Protein AF-A0A2N6U5H8-F1 (afdb_monomer)

Foldseek 3Di:
DLVVLLVVLLPPPDPDDPVSVVVNVVVVVVVVVVLVVQLVVCVPDDDPVCSVVSVVVSVVVVVVLVVVLVVQLVVQLCVVCVVPPDDSNSNSVSSCVVVVSVVVVVVVVVVVVVVVQVVCVVVVRHDDPPVVCVVVVVVVVD

Nearest PDB structures (foldseek):
  2p7v-assembly1_A  TM=4.414E-01  e=4.540E+00  Escherichia coli

Mean predicted aligned error: 9.07 Å

Radius of gyration: 19.96 Å; Cα contacts (8 Å, |Δi|>4): 63; chains: 1; bounding box: 58×26×51 Å

Structure (mmCIF, N/CA/C/O backbone):
data_AF-A0A2N6U5H8-F1
#
_entry.id   AF-A0A2N6U5H8-F1
#
loop_
_atom_site.group_PDB
_atom_site.id
_atom_site.type_symbol
_atom_site.label_atom_id
_atom_site.label_alt_id
_atom_site.label_comp_id
_atom_site.label_asym_id
_atom_site.label_entity_id
_atom_site.label_seq_id
_atom_site.pdbx_PDB_ins_code
_atom_site.Cartn_x
_atom_site.Cartn_y
_atom_site.Cartn_z
_atom_site.occupancy
_atom_site.B_iso_or_equiv
_atom_site.auth_seq_id
_atom_site.auth_comp_id
_atom_site.auth_asym_id
_atom_site.auth_atom_id
_atom_site.pdbx_PDB_model_num
ATOM 1 N N . THR A 1 1 ? -9.389 -0.668 -7.689 1.00 65.50 1 THR A N 1
ATOM 2 C CA . THR A 1 1 ? -8.258 -0.999 -6.791 1.00 65.50 1 THR A CA 1
ATOM 3 C C . THR A 1 1 ? -6.976 -0.923 -7.584 1.00 65.50 1 THR A C 1
ATOM 5 O O . THR A 1 1 ? -6.944 -1.423 -8.699 1.00 65.50 1 THR A O 1
ATOM 8 N N . ILE A 1 2 ? -5.935 -0.307 -7.026 1.00 78.94 2 ILE A N 1
ATOM 9 C CA . ILE A 1 2 ? -4.634 -0.092 -7.683 1.00 78.94 2 ILE A CA 1
ATOM 10 C C . ILE A 1 2 ? -3.923 -1.383 -8.139 1.00 78.94 2 ILE A C 1
ATOM 12 O O . ILE A 1 2 ? -3.145 -1.368 -9.083 1.00 78.94 2 ILE A O 1
ATOM 16 N N . VAL A 1 3 ? -4.252 -2.519 -7.517 1.00 78.25 3 VAL A N 1
ATOM 17 C CA . VAL A 1 3 ? -3.695 -3.848 -7.825 1.00 78.25 3 VAL A CA 1
ATOM 18 C C . VAL A 1 3 ? -3.867 -4.228 -9.296 1.00 78.25 3 VAL A C 1
ATOM 20 O O . VAL A 1 3 ? -2.940 -4.737 -9.909 1.00 78.25 3 VAL A O 1
ATOM 23 N N . VAL A 1 4 ? -5.052 -3.987 -9.862 1.00 80.38 4 VAL A N 1
ATOM 24 C CA . VAL A 1 4 ? -5.401 -4.417 -11.225 1.00 80.38 4 VAL A CA 1
ATOM 25 C C . VAL A 1 4 ? -4.570 -3.688 -12.289 1.00 80.38 4 VAL A C 1
ATOM 27 O O . VAL A 1 4 ? -3.924 -4.374 -13.080 1.00 80.38 4 VAL A O 1
ATOM 30 N N . PRO A 1 5 ? -4.512 -2.340 -12.317 1.00 79.19 5 PRO A N 1
ATOM 31 C CA . PRO A 1 5 ? -3.657 -1.641 -13.272 1.00 79.19 5 PRO A CA 1
ATOM 32 C C . PRO A 1 5 ? -2.164 -1.887 -13.017 1.00 79.19 5 PRO A C 1
ATOM 34 O O . PRO A 1 5 ? -1.401 -1.915 -13.976 1.00 79.19 5 PRO A O 1
ATOM 37 N N . LEU A 1 6 ? -1.741 -2.124 -11.767 1.00 78.50 6 LEU A N 1
ATOM 38 C CA . LEU A 1 6 ? -0.347 -2.453 -11.451 1.00 78.50 6 LEU A CA 1
ATOM 39 C C . LEU A 1 6 ? 0.050 -3.830 -12.012 1.00 78.50 6 LEU A C 1
ATOM 41 O O . LEU A 1 6 ? 1.090 -3.956 -12.648 1.00 78.50 6 LEU A O 1
ATOM 45 N N . LEU A 1 7 ? -0.802 -4.848 -11.850 1.00 80.62 7 LEU A N 1
ATOM 46 C CA . LEU A 1 7 ? -0.598 -6.166 -12.461 1.00 80.62 7 LEU A CA 1
ATOM 47 C C . LEU A 1 7 ? -0.593 -6.084 -13.991 1.00 80.62 7 LEU A C 1
ATOM 49 O O . LEU A 1 7 ? 0.268 -6.680 -14.632 1.00 80.62 7 LEU A O 1
ATOM 53 N N . ALA A 1 8 ? -1.516 -5.314 -14.571 1.00 79.06 8 ALA A N 1
ATOM 54 C CA . ALA A 1 8 ? -1.561 -5.096 -16.012 1.00 79.06 8 ALA A CA 1
ATOM 55 C C . ALA A 1 8 ? -0.294 -4.392 -16.526 1.00 79.06 8 ALA A C 1
ATOM 57 O O . ALA A 1 8 ? 0.231 -4.790 -17.558 1.00 79.06 8 ALA A O 1
ATOM 58 N N . LEU A 1 9 ? 0.243 -3.404 -15.798 1.00 80.00 9 LEU A N 1
ATOM 59 C CA . LEU A 1 9 ? 1.489 -2.719 -16.157 1.00 80.00 9 LEU A CA 1
ATOM 60 C C . LEU A 1 9 ? 2.696 -3.669 -16.155 1.00 80.00 9 LEU A C 1
ATOM 62 O O . LEU A 1 9 ? 3.522 -3.607 -17.071 1.00 80.00 9 LEU A O 1
ATOM 66 N N . VAL A 1 10 ? 2.789 -4.531 -15.137 1.00 77.88 10 VAL A N 1
ATOM 67 C CA . VAL A 1 10 ? 3.890 -5.493 -14.969 1.00 77.88 10 VAL A CA 1
ATOM 68 C C . VAL A 1 10 ? 3.851 -6.586 -16.041 1.00 77.88 10 VAL A C 1
ATOM 70 O O . VAL A 1 10 ? 4.900 -6.976 -16.540 1.00 77.88 10 VAL A O 1
ATOM 73 N N . LEU A 1 11 ? 2.661 -7.053 -16.430 1.00 79.88 11 LEU A N 1
ATOM 74 C CA . LEU A 1 11 ? 2.488 -8.139 -17.405 1.00 79.88 11 LEU A CA 1
ATOM 75 C C . LEU A 1 11 ? 2.458 -7.672 -18.872 1.00 79.88 11 LEU A C 1
ATOM 77 O O . LEU A 1 11 ? 2.413 -8.506 -19.774 1.00 79.88 11 LEU A O 1
ATOM 81 N N . TRP A 1 12 ? 2.452 -6.362 -19.139 1.00 78.38 12 TRP A N 1
ATOM 82 C CA . TRP A 1 12 ? 2.314 -5.836 -20.500 1.00 78.38 12 TRP A CA 1
ATOM 83 C C . TRP A 1 12 ? 3.617 -5.995 -21.313 1.00 78.38 12 TRP A C 1
ATOM 85 O O . TRP A 1 12 ? 4.651 -5.494 -20.881 1.00 78.38 12 TRP A O 1
ATOM 95 N N . PRO A 1 13 ? 3.607 -6.614 -22.509 1.00 65.56 13 PRO A N 1
ATOM 96 C CA . PRO A 1 13 ? 4.835 -6.970 -23.236 1.00 65.56 13 PRO A CA 1
ATOM 97 C C . PRO A 1 13 ? 5.419 -5.864 -24.149 1.00 65.56 13 PRO A C 1
ATOM 99 O O . PRO A 1 13 ? 6.245 -6.152 -25.0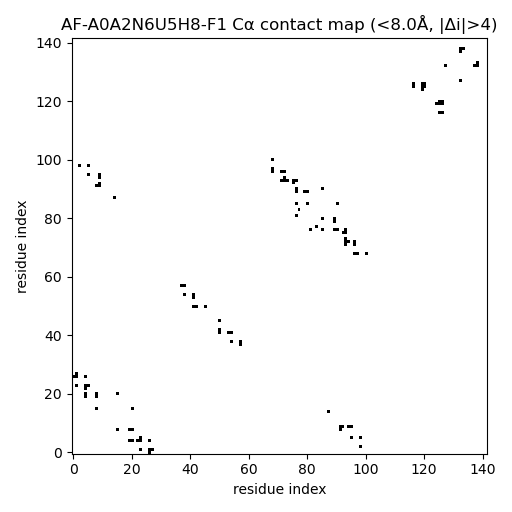07 1.00 65.56 13 PRO A O 1
ATOM 102 N N . GLY A 1 14 ? 5.030 -4.592 -23.996 1.00 74.56 14 GLY A N 1
ATOM 103 C CA . GLY A 1 14 ? 5.486 -3.482 -24.863 1.00 74.56 14 GLY A CA 1
ATOM 104 C C . GLY A 1 14 ? 5.484 -2.120 -24.161 1.00 74.56 14 GLY A C 1
ATOM 105 O O . GLY A 1 14 ? 5.326 -2.096 -22.946 1.00 74.56 14 GLY A O 1
ATOM 106 N N . PRO A 1 15 ? 5.638 -0.972 -24.837 1.00 72.56 15 PRO A N 1
ATOM 107 C CA . PRO A 1 15 ? 5.462 0.332 -24.192 1.00 72.56 15 PRO A CA 1
ATOM 108 C C . PRO A 1 15 ? 4.059 0.431 -23.574 1.00 72.56 15 PRO A C 1
ATOM 110 O O . PRO A 1 15 ? 3.059 0.067 -24.199 1.00 72.56 15 PRO A O 1
ATOM 113 N N . ALA A 1 16 ? 3.989 0.845 -22.307 1.00 75.38 16 ALA A N 1
ATOM 114 C CA . ALA A 1 16 ? 2.720 0.935 -21.596 1.00 75.38 16 ALA A CA 1
ATOM 115 C C . ALA A 1 16 ? 1.860 2.053 -22.213 1.00 75.38 16 ALA A C 1
ATOM 117 O O . ALA A 1 16 ? 2.341 3.180 -22.346 1.00 75.38 16 ALA A O 1
ATOM 118 N N . PRO A 1 17 ? 0.601 1.781 -22.591 1.00 82.69 17 PRO A N 1
ATOM 119 C CA . PRO A 1 17 ? -0.243 2.803 -23.187 1.00 82.69 17 PRO A CA 1
ATOM 120 C C . PRO A 1 17 ? -0.641 3.860 -22.145 1.00 82.69 17 PRO A C 1
ATOM 122 O O . PRO A 1 17 ? -0.894 3.541 -20.982 1.00 82.69 17 PRO A O 1
ATOM 125 N N . LEU A 1 18 ? -0.747 5.125 -22.570 1.00 81.75 18 LEU A N 1
ATOM 126 C CA . LEU A 1 18 ? -1.023 6.270 -21.684 1.00 81.75 18 LEU A CA 1
ATOM 127 C C . LEU A 1 18 ? -2.292 6.101 -20.837 1.00 81.75 18 LEU A C 1
ATOM 129 O O . LEU A 1 18 ? -2.316 6.502 -19.676 1.00 81.75 18 LEU A O 1
ATOM 133 N N . TRP A 1 19 ? -3.334 5.464 -21.380 1.00 85.06 19 TRP A N 1
ATOM 134 C CA . TRP A 1 19 ? -4.571 5.214 -20.637 1.00 85.06 19 TRP A CA 1
ATOM 135 C C . TRP A 1 19 ? -4.349 4.288 -19.431 1.00 85.06 19 TRP A C 1
ATOM 137 O O . TRP A 1 19 ? -4.957 4.493 -18.383 1.00 85.06 19 TRP A O 1
ATOM 147 N N . LEU A 1 20 ? -3.451 3.301 -19.538 1.00 82.38 20 LEU A N 1
ATOM 148 C CA . LEU A 1 20 ? -3.154 2.370 -18.448 1.00 82.38 20 LEU A CA 1
ATOM 149 C C . LEU A 1 20 ? -2.448 3.101 -17.304 1.00 82.38 20 LEU A C 1
ATOM 151 O O . LEU A 1 20 ? -2.774 2.896 -16.134 1.00 82.38 20 LEU A O 1
ATOM 155 N N . LEU A 1 21 ? -1.531 4.004 -17.654 1.00 81.44 21 LEU A N 1
ATOM 156 C CA . LEU A 1 21 ? -0.855 4.878 -16.701 1.00 81.44 21 LEU A CA 1
ATOM 157 C C . LEU A 1 21 ? -1.847 5.839 -16.033 1.00 81.44 21 LEU A C 1
ATOM 159 O O . LEU A 1 21 ? -1.819 5.985 -14.814 1.00 81.44 21 LEU A O 1
ATOM 163 N N . ALA A 1 22 ? -2.781 6.422 -16.789 1.00 84.19 22 ALA A N 1
ATOM 164 C CA . ALA A 1 22 ? -3.819 7.293 -16.238 1.00 84.19 22 ALA A CA 1
ATOM 165 C C . ALA A 1 22 ? -4.710 6.563 -15.217 1.00 84.19 22 ALA A C 1
ATOM 167 O O . ALA A 1 22 ? -5.007 7.103 -14.149 1.00 84.19 22 ALA A O 1
ATOM 168 N N . VAL A 1 23 ? -5.092 5.312 -15.501 1.00 84.69 23 VAL A N 1
ATOM 169 C CA . VAL A 1 23 ? -5.858 4.467 -14.568 1.00 84.69 23 VAL A CA 1
ATOM 170 C C . VAL A 1 23 ? -5.027 4.103 -13.337 1.00 84.69 23 VAL A C 1
ATOM 172 O O . VAL A 1 23 ? -5.549 4.132 -12.221 1.00 84.69 23 VAL A O 1
ATOM 175 N N . LEU A 1 24 ? -3.741 3.788 -13.507 1.00 82.81 24 LEU A N 1
ATOM 176 C CA . LEU A 1 24 ? -2.837 3.500 -12.393 1.00 82.81 24 LEU A CA 1
ATOM 177 C C . LEU A 1 24 ? -2.702 4.706 -11.455 1.00 82.81 24 LEU A C 1
ATOM 179 O O . LEU A 1 24 ? -2.894 4.564 -10.247 1.00 82.81 24 LEU A O 1
ATOM 183 N N . VAL A 1 25 ? -2.434 5.891 -12.011 1.00 84.12 25 VAL A N 1
ATOM 184 C CA . VAL A 1 25 ? -2.307 7.152 -11.263 1.00 84.12 25 VAL A CA 1
ATOM 185 C C . VAL A 1 25 ? -3.611 7.487 -10.546 1.00 84.12 25 VAL A C 1
ATOM 187 O O . VAL A 1 25 ? -3.605 7.760 -9.349 1.00 84.12 25 VAL A O 1
ATOM 190 N N . SER A 1 26 ? -4.745 7.353 -11.237 1.00 83.69 26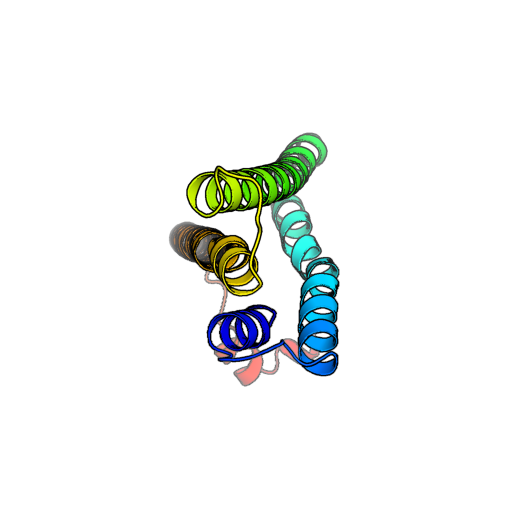 SER A N 1
ATOM 191 C CA . SER A 1 26 ? -6.069 7.533 -10.631 1.00 83.69 26 SER A CA 1
ATOM 192 C C . SER A 1 26 ? -6.301 6.545 -9.477 1.00 83.69 26 SER A C 1
ATOM 194 O O . SER A 1 26 ? -6.890 6.889 -8.453 1.00 83.69 26 SER A O 1
ATOM 196 N N . GLY A 1 27 ? -5.789 5.317 -9.602 1.00 81.81 27 GLY A N 1
ATOM 197 C CA . GLY A 1 27 ? -5.785 4.308 -8.546 1.00 81.81 27 GLY A CA 1
ATOM 198 C C . GLY A 1 27 ? -4.982 4.717 -7.307 1.00 81.81 27 GLY A C 1
ATOM 199 O O . GLY A 1 27 ? -5.446 4.461 -6.194 1.00 81.81 27 GLY A O 1
ATOM 200 N N . TYR A 1 28 ? -3.827 5.370 -7.478 1.00 79.88 28 TYR A N 1
ATOM 201 C CA . TYR A 1 28 ? -3.057 5.948 -6.366 1.00 79.88 28 TYR A CA 1
ATOM 202 C C . TYR A 1 28 ? -3.824 7.069 -5.659 1.00 79.88 28 TYR A C 1
ATOM 204 O O . TYR A 1 28 ? -3.790 7.139 -4.430 1.00 79.88 28 TYR A O 1
ATOM 212 N N . SER A 1 29 ? -4.577 7.897 -6.391 1.00 77.94 29 SER A N 1
ATOM 213 C CA . SER A 1 29 ? -5.369 8.991 -5.803 1.00 77.94 29 SER A CA 1
ATOM 214 C C . SER A 1 29 ? -6.464 8.500 -4.844 1.00 77.94 29 SER A C 1
ATOM 216 O O . SER A 1 29 ? -6.785 9.174 -3.865 1.00 77.94 29 SER A O 1
ATOM 218 N N . ILE A 1 30 ? -6.988 7.284 -5.048 1.00 75.69 30 ILE A N 1
ATOM 219 C CA . ILE A 1 30 ? -7.959 6.642 -4.137 1.00 75.69 30 ILE A CA 1
ATOM 220 C C . ILE A 1 30 ? -7.322 6.284 -2.774 1.00 75.69 30 ILE A C 1
ATOM 222 O O . ILE A 1 30 ? -8.030 5.998 -1.805 1.00 75.69 30 ILE A O 1
ATOM 226 N N . GLY A 1 31 ? -5.993 6.366 -2.643 1.00 66.38 31 GLY A N 1
ATOM 227 C CA . GLY A 1 31 ? -5.295 6.244 -1.361 1.00 66.38 31 GLY A CA 1
ATOM 228 C C . GLY A 1 31 ? -5.774 7.247 -0.302 1.00 66.38 31 GLY A C 1
ATOM 229 O O . GLY A 1 31 ? -5.773 6.916 0.884 1.00 66.38 31 GLY A O 1
ATOM 230 N N . GLY A 1 32 ? -6.274 8.420 -0.718 1.00 65.81 32 GLY A N 1
ATOM 231 C CA . GLY A 1 32 ? -6.831 9.444 0.175 1.00 65.81 32 GLY A CA 1
ATOM 232 C C . GLY A 1 32 ? -7.943 8.908 1.091 1.00 65.81 32 GLY A C 1
ATOM 233 O O . GLY A 1 32 ? -7.735 8.841 2.303 1.00 65.81 32 GLY A O 1
ATOM 234 N N . PRO A 1 33 ? -9.089 8.448 0.552 1.00 67.19 33 PRO A N 1
ATOM 235 C CA . PRO A 1 33 ? -10.159 7.842 1.350 1.00 67.19 33 PRO A CA 1
ATOM 236 C C . PRO A 1 33 ? -9.711 6.630 2.186 1.00 67.19 33 PRO A C 1
ATOM 238 O O . PRO A 1 33 ? -10.214 6.418 3.288 1.00 67.19 33 PRO A O 1
ATOM 241 N N . GLY A 1 34 ? -8.749 5.840 1.692 1.00 66.50 34 GLY A N 1
ATOM 242 C CA . GLY A 1 34 ? -8.219 4.675 2.409 1.00 66.50 34 GLY A CA 1
ATOM 243 C C . GLY A 1 34 ? -7.482 5.036 3.704 1.00 66.50 34 GLY A C 1
ATOM 244 O O . GLY A 1 34 ? -7.583 4.309 4.693 1.00 66.50 34 GLY A O 1
ATOM 245 N N . SER A 1 35 ? -6.792 6.179 3.724 1.00 71.62 35 SER A N 1
ATOM 246 C CA . SER A 1 35 ? -6.059 6.662 4.902 1.00 71.62 35 SER A CA 1
ATOM 247 C C . SER A 1 35 ? -6.977 7.038 6.072 1.00 71.62 35 SER A C 1
ATOM 249 O O . SER A 1 35 ? -6.603 6.843 7.229 1.00 71.62 35 SER A O 1
ATOM 251 N N . GLY A 1 36 ? -8.210 7.480 5.783 1.00 72.62 36 GLY A N 1
ATOM 252 C CA . GLY A 1 36 ? -9.210 7.851 6.791 1.00 72.62 36 GLY A CA 1
ATOM 253 C C . GLY A 1 36 ? -9.513 6.719 7.772 1.00 72.62 36 GLY A C 1
ATOM 254 O O . GLY A 1 36 ? -9.572 6.939 8.978 1.00 72.62 36 GLY A O 1
ATOM 255 N N . VAL A 1 37 ? -9.557 5.477 7.279 1.00 74.44 37 VAL A N 1
ATOM 256 C CA . VAL A 1 37 ? -9.766 4.281 8.113 1.00 74.44 37 VAL A CA 1
ATOM 257 C C . VAL A 1 37 ? -8.664 4.123 9.167 1.00 74.44 37 VAL A C 1
ATOM 259 O O . VAL A 1 37 ? -8.937 3.698 10.290 1.00 74.44 37 VAL A O 1
ATOM 262 N N . GLY A 1 38 ? -7.422 4.483 8.829 1.00 72.81 38 GLY A N 1
ATOM 263 C CA . GLY A 1 38 ? -6.299 4.466 9.765 1.00 72.81 38 GLY A CA 1
ATOM 264 C C . GLY A 1 38 ? -6.456 5.489 10.890 1.00 72.81 38 GLY A C 1
ATOM 265 O O . GLY A 1 38 ? -6.094 5.198 12.026 1.00 72.81 38 GLY A O 1
ATOM 266 N N . PHE A 1 39 ? -7.044 6.652 10.599 1.00 78.81 39 PHE A N 1
ATOM 267 C CA . PHE A 1 39 ? -7.287 7.716 11.577 1.00 78.81 39 PHE A CA 1
ATOM 268 C C . PHE A 1 39 ? -8.537 7.503 12.430 1.00 78.81 39 PHE A C 1
ATOM 270 O O . PHE A 1 39 ? -8.572 7.949 13.578 1.00 78.81 39 PHE A O 1
ATOM 277 N N . ASP A 1 40 ? -9.547 6.818 11.902 1.00 78.69 40 ASP A N 1
ATOM 278 C CA . ASP A 1 40 ? -10.781 6.548 12.639 1.00 78.69 40 ASP A CA 1
ATOM 279 C C . ASP A 1 40 ? -10.599 5.445 13.681 1.00 78.69 40 ASP A C 1
ATOM 281 O O . ASP A 1 40 ? -11.200 5.500 14.752 1.00 78.69 40 ASP A O 1
ATOM 285 N N . PHE A 1 41 ? -9.697 4.492 13.432 1.00 70.31 41 PHE A N 1
ATOM 286 C CA . PHE A 1 41 ? -9.457 3.373 14.340 1.00 70.31 41 PHE A CA 1
ATOM 287 C C . PHE A 1 41 ? -8.997 3.812 15.753 1.00 70.31 41 PHE A C 1
ATOM 289 O O . PHE A 1 41 ? -9.598 3.363 16.734 1.00 70.31 41 PHE A O 1
ATOM 296 N N . PRO A 1 42 ? -8.026 4.738 15.911 1.00 67.19 42 PRO A N 1
ATOM 297 C CA . PRO A 1 42 ? -7.681 5.323 17.205 1.00 67.19 42 PRO A CA 1
ATOM 298 C C . PRO A 1 42 ? -8.822 6.054 17.916 1.00 67.19 42 PRO A C 1
ATOM 300 O O . PRO A 1 42 ? -8.854 6.092 19.143 1.00 67.19 42 PRO A O 1
ATOM 303 N N . ARG A 1 43 ? -9.747 6.662 17.167 1.00 68.62 43 ARG A N 1
ATOM 304 C CA . ARG A 1 43 ? -10.794 7.529 17.729 1.00 68.62 43 ARG A CA 1
ATOM 305 C C . ARG A 1 43 ? -11.896 6.751 18.441 1.00 68.62 43 ARG A C 1
ATOM 307 O O . ARG A 1 43 ? -12.587 7.332 19.270 1.00 68.62 43 ARG A O 1
ATOM 314 N N . THR A 1 44 ? -12.041 5.463 18.140 1.00 69.38 44 THR A N 1
ATOM 315 C CA . THR A 1 44 ? -13.103 4.612 18.694 1.00 69.38 44 THR A CA 1
ATOM 316 C C . THR A 1 44 ? -12.906 4.260 20.171 1.00 69.38 44 THR A C 1
ATOM 318 O O . THR A 1 44 ? -13.880 4.278 20.912 1.00 69.38 44 THR A O 1
ATOM 321 N N . ASP A 1 45 ? -11.668 3.990 20.611 1.00 62.75 45 ASP A N 1
ATOM 322 C CA . ASP A 1 45 ? -11.405 3.389 21.936 1.00 62.75 45 ASP A CA 1
ATOM 323 C C . ASP A 1 45 ? -10.353 4.131 22.792 1.00 62.75 45 ASP A C 1
ATOM 325 O O . ASP A 1 45 ? -10.125 3.766 23.947 1.00 62.75 45 ASP A O 1
ATOM 329 N N . LEU A 1 46 ? -9.679 5.168 22.272 1.00 66.56 46 LEU A N 1
ATOM 330 C CA . LEU A 1 46 ? -8.636 5.880 23.026 1.00 66.56 46 LEU A CA 1
ATOM 331 C C . LEU A 1 46 ? -9.176 7.105 23.774 1.00 66.56 46 LEU A C 1
ATOM 333 O O . LEU A 1 46 ? -9.865 7.959 23.219 1.00 66.56 46 LEU A O 1
ATOM 337 N N . ALA A 1 47 ? -8.762 7.249 25.037 1.00 68.50 47 ALA A N 1
ATOM 338 C CA . ALA A 1 47 ? -8.972 8.469 25.811 1.00 68.50 47 ALA A CA 1
ATOM 339 C C . ALA A 1 47 ? -8.349 9.686 25.097 1.00 6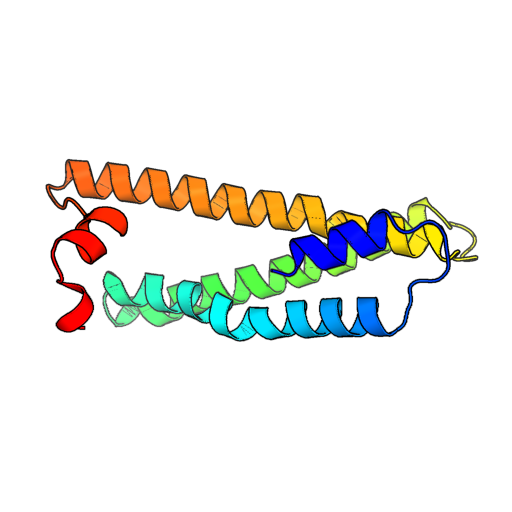8.50 47 ALA A C 1
ATOM 341 O O . ALA A 1 47 ? -7.251 9.587 24.543 1.00 68.50 47 ALA A O 1
ATOM 342 N N . ARG A 1 48 ? -9.014 10.853 25.158 1.00 68.56 48 ARG A N 1
ATOM 343 C CA . ARG A 1 48 ? -8.653 12.063 24.382 1.00 68.56 48 ARG A CA 1
ATOM 344 C C . ARG A 1 48 ? -7.173 12.465 24.475 1.00 68.56 48 ARG A C 1
ATOM 346 O O . ARG A 1 48 ? -6.615 12.930 23.489 1.00 68.56 48 ARG A O 1
ATOM 353 N N . HIS A 1 49 ? -6.521 12.217 25.612 1.00 76.56 49 HIS A N 1
ATOM 354 C CA . HIS A 1 49 ? -5.105 12.537 25.834 1.00 76.56 49 HIS A CA 1
ATOM 355 C C . HIS A 1 49 ? -4.107 11.645 25.062 1.00 76.56 49 HIS A C 1
ATOM 357 O O . HIS A 1 49 ? -2.933 11.987 24.993 1.00 76.56 49 HIS A O 1
ATOM 363 N N . ARG A 1 50 ? -4.536 10.516 24.472 1.00 75.62 50 ARG A N 1
ATOM 364 C CA . ARG A 1 50 ? -3.671 9.578 23.715 1.00 75.62 50 ARG A CA 1
ATOM 365 C C . ARG A 1 50 ? -3.891 9.609 22.200 1.00 75.62 50 ARG A C 1
ATOM 367 O O . ARG A 1 50 ? -3.184 8.926 21.460 1.00 75.62 50 ARG A O 1
ATOM 374 N N . LEU A 1 51 ? -4.849 10.409 21.726 1.00 79.62 51 LEU A N 1
ATOM 375 C CA . LEU A 1 51 ? -5.194 10.507 20.302 1.00 79.62 51 LEU A CA 1
ATOM 376 C C . LEU A 1 51 ? -4.050 11.082 19.457 1.00 79.62 51 LEU A C 1
ATOM 378 O O . LEU A 1 51 ? -3.850 10.642 18.325 1.00 79.62 51 LEU A O 1
ATOM 382 N N . GLY A 1 52 ? -3.276 12.023 20.012 1.00 80.94 52 GLY A N 1
ATOM 383 C CA . GLY A 1 52 ? -2.125 12.620 19.329 1.00 80.94 52 GLY A CA 1
ATOM 384 C C . GLY A 1 52 ? -1.050 11.585 18.997 1.00 80.94 52 GLY A C 1
ATOM 385 O O . GLY A 1 52 ? -0.637 11.468 17.846 1.00 80.94 52 GLY A O 1
ATOM 386 N N . THR A 1 53 ? -0.671 10.755 19.973 1.00 84.06 53 THR A N 1
ATOM 387 C CA . THR A 1 53 ? 0.309 9.675 19.778 1.00 84.06 53 THR A CA 1
ATOM 388 C C . THR A 1 53 ? -0.174 8.655 18.751 1.00 84.06 53 THR A C 1
ATOM 390 O O . THR A 1 53 ? 0.582 8.268 17.866 1.00 84.06 53 THR A O 1
ATOM 393 N N . ALA A 1 54 ? -1.443 8.246 18.820 1.00 81.12 54 ALA A N 1
ATOM 394 C CA . ALA A 1 54 ? -1.988 7.269 17.882 1.00 81.12 54 ALA A CA 1
ATOM 395 C C . ALA A 1 54 ? -2.066 7.808 16.443 1.00 81.12 54 ALA A C 1
ATOM 397 O O . ALA A 1 54 ? -1.727 7.097 15.502 1.00 81.12 54 ALA A O 1
ATOM 398 N N . THR A 1 55 ? -2.430 9.081 16.274 1.00 83.88 55 THR A N 1
ATOM 399 C CA . THR A 1 55 ? -2.396 9.765 14.971 1.00 83.88 55 THR A CA 1
ATOM 400 C C . THR A 1 55 ? -0.967 9.835 14.427 1.00 83.88 55 THR A C 1
ATOM 402 O O . THR A 1 55 ? -0.739 9.541 13.255 1.00 83.88 55 THR A O 1
ATOM 405 N N . GLY A 1 56 ? 0.008 10.151 15.287 1.00 85.69 56 GLY A N 1
ATOM 406 C CA . GLY A 1 56 ? 1.426 10.172 14.927 1.00 85.69 56 GLY A CA 1
ATOM 407 C C . GLY A 1 56 ? 1.936 8.816 14.432 1.00 85.69 56 GLY A C 1
ATOM 408 O O . GLY A 1 56 ? 2.621 8.758 13.414 1.00 85.69 56 GLY A O 1
ATOM 409 N N . VAL A 1 57 ? 1.539 7.716 15.082 1.00 86.62 57 VAL A N 1
ATOM 410 C CA . VAL A 1 57 ? 1.888 6.351 14.644 1.00 86.62 57 VAL A CA 1
ATOM 411 C C . VAL A 1 57 ? 1.318 6.038 13.256 1.00 86.62 57 VAL A C 1
ATOM 413 O O . VAL A 1 57 ? 2.023 5.466 12.426 1.00 86.62 57 VAL A O 1
ATOM 416 N N . VAL A 1 58 ? 0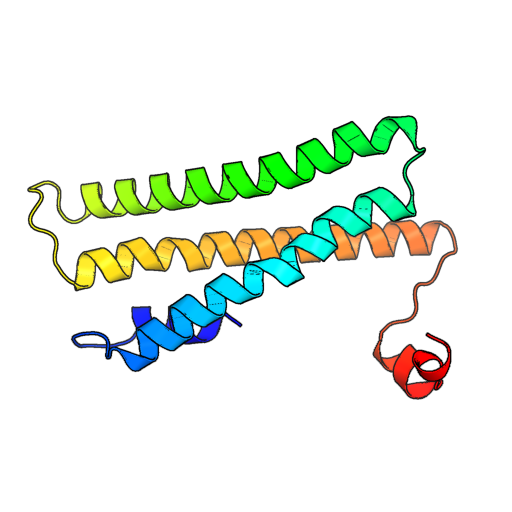.074 6.440 12.976 1.00 84.62 58 VAL A N 1
ATOM 417 C CA . VAL A 1 58 ? -0.562 6.231 11.661 1.00 84.62 58 VAL A CA 1
ATOM 418 C C . VAL A 1 58 ? 0.180 6.993 10.561 1.00 84.62 58 VAL A C 1
ATOM 420 O O . VAL A 1 58 ? 0.501 6.414 9.524 1.00 84.62 58 VAL A O 1
ATOM 423 N N . ILE A 1 59 ? 0.501 8.269 10.797 1.00 88.81 59 ILE A N 1
ATOM 424 C CA . ILE A 1 59 ? 1.233 9.108 9.836 1.00 88.81 59 ILE A CA 1
ATOM 425 C C . ILE A 1 59 ? 2.628 8.535 9.579 1.00 88.81 59 ILE A C 1
ATOM 427 O O . ILE A 1 59 ? 3.016 8.344 8.427 1.00 88.81 59 ILE A O 1
ATOM 431 N N . MET A 1 60 ? 3.360 8.208 10.646 1.00 90.50 60 MET A N 1
ATOM 432 C CA . MET A 1 60 ? 4.695 7.622 10.556 1.00 90.50 60 MET A CA 1
ATOM 433 C C . MET A 1 60 ? 4.684 6.311 9.765 1.00 90.50 60 MET A C 1
ATOM 435 O O . MET A 1 60 ? 5.556 6.112 8.927 1.00 90.50 60 MET A O 1
ATOM 439 N N . GLY A 1 61 ? 3.683 5.448 9.966 1.00 87.19 61 GLY A N 1
ATOM 440 C CA . GLY A 1 61 ? 3.531 4.221 9.182 1.00 87.19 61 GLY A CA 1
ATOM 441 C C . GLY A 1 61 ? 3.366 4.489 7.682 1.00 87.19 61 GLY A C 1
ATOM 442 O O . GLY A 1 61 ? 3.996 3.814 6.868 1.00 87.19 61 GLY A O 1
ATOM 443 N N . GLY A 1 62 ? 2.576 5.503 7.311 1.00 86.44 62 GLY A N 1
ATOM 444 C CA . GLY A 1 62 ? 2.407 5.920 5.916 1.00 86.44 62 GLY A CA 1
ATOM 445 C C . GLY A 1 62 ? 3.701 6.448 5.291 1.00 86.44 62 GLY A C 1
ATOM 446 O O . GLY A 1 62 ? 4.091 5.999 4.213 1.00 86.44 62 GLY A O 1
ATOM 447 N N . PHE A 1 63 ? 4.401 7.346 5.990 1.00 89.62 63 PHE A N 1
ATOM 448 C CA . PHE A 1 63 ? 5.685 7.885 5.527 1.00 89.62 63 PHE A CA 1
ATOM 449 C C . PHE A 1 63 ? 6.759 6.808 5.418 1.00 89.62 63 PHE A C 1
ATOM 451 O O . PHE A 1 63 ? 7.435 6.731 4.395 1.00 89.62 63 PHE A O 1
ATOM 458 N N . LEU A 1 64 ? 6.888 5.948 6.430 1.00 92.69 64 LEU A N 1
ATOM 459 C CA . LEU A 1 64 ? 7.845 4.846 6.419 1.00 92.69 64 LEU A CA 1
ATOM 460 C C . LEU A 1 64 ? 7.566 3.892 5.253 1.00 92.69 64 LEU A C 1
ATOM 462 O O . LEU A 1 64 ? 8.496 3.481 4.567 1.00 92.69 64 LEU A O 1
ATOM 466 N N . GLY A 1 65 ? 6.293 3.590 4.978 1.00 89.62 65 GLY A N 1
ATOM 467 C CA . GLY A 1 65 ? 5.896 2.804 3.812 1.00 89.62 65 GLY A CA 1
ATOM 468 C C . GLY A 1 65 ? 6.315 3.452 2.489 1.00 89.62 65 GLY A C 1
ATOM 469 O O . GLY A 1 65 ? 6.860 2.769 1.628 1.00 89.62 65 GLY A O 1
ATOM 470 N N . GLY A 1 66 ? 6.122 4.766 2.339 1.00 90.06 66 GLY A N 1
ATOM 471 C CA . GLY A 1 66 ? 6.563 5.507 1.152 1.00 90.06 66 GLY A CA 1
ATOM 472 C C . GLY A 1 66 ? 8.087 5.526 0.984 1.00 90.06 66 GLY A C 1
ATOM 473 O O . GLY A 1 66 ? 8.589 5.246 -0.102 1.00 90.06 66 GLY A O 1
ATOM 474 N N . LEU A 1 67 ? 8.822 5.786 2.069 1.00 94.69 67 LEU A N 1
ATOM 475 C CA . LEU A 1 67 ? 10.288 5.752 2.104 1.00 94.69 67 LEU A CA 1
ATOM 476 C C . LEU A 1 67 ? 10.833 4.378 1.707 1.00 94.69 67 LEU A C 1
ATOM 478 O O . LEU A 1 67 ? 11.705 4.292 0.847 1.00 94.69 67 LEU A O 1
ATOM 482 N N . LEU A 1 68 ? 10.284 3.306 2.284 1.00 94.56 68 LEU A N 1
ATOM 483 C CA . LEU A 1 68 ? 10.666 1.939 1.934 1.00 94.56 68 LEU A CA 1
ATOM 484 C C . LEU A 1 68 ? 10.348 1.617 0.472 1.00 94.56 68 LEU A C 1
ATOM 486 O O . LEU A 1 68 ? 11.146 0.953 -0.179 1.00 94.56 68 LEU A O 1
ATOM 490 N N . ALA A 1 69 ? 9.224 2.101 -0.063 1.00 90.62 69 ALA A N 1
ATOM 491 C CA . ALA A 1 69 ? 8.875 1.877 -1.461 1.00 90.62 69 ALA A CA 1
ATOM 492 C C . ALA A 1 69 ? 9.893 2.524 -2.406 1.00 90.62 69 ALA A C 1
ATOM 494 O O . ALA A 1 69 ? 10.408 1.849 -3.292 1.00 90.62 69 ALA A O 1
ATOM 495 N N . ILE A 1 70 ? 10.224 3.802 -2.192 1.00 92.75 70 ILE A N 1
ATOM 496 C CA . ILE A 1 70 ? 11.204 4.517 -3.023 1.00 92.75 70 ILE A CA 1
ATOM 497 C C . ILE A 1 70 ? 12.589 3.869 -2.897 1.00 92.75 70 ILE A C 1
ATOM 499 O O . ILE A 1 70 ? 13.241 3.637 -3.913 1.00 92.75 70 ILE A O 1
ATOM 503 N N . LEU A 1 71 ? 13.007 3.513 -1.677 1.00 93.75 71 LEU A N 1
ATOM 504 C CA . LEU A 1 71 ? 14.282 2.839 -1.426 1.00 93.75 71 LEU A CA 1
ATOM 505 C C . LEU A 1 71 ? 14.377 1.499 -2.163 1.00 93.75 71 LEU A C 1
ATOM 507 O O . LEU A 1 71 ? 15.377 1.232 -2.820 1.00 93.75 71 LEU A O 1
ATOM 511 N N . LEU A 1 72 ? 13.348 0.655 -2.063 1.00 92.44 72 LEU A N 1
ATOM 512 C CA . LEU A 1 72 ? 13.367 -0.660 -2.700 1.00 92.44 72 LEU A CA 1
ATOM 513 C C . LEU A 1 72 ? 13.277 -0.560 -4.227 1.00 92.44 72 LEU A C 1
ATOM 515 O O . LEU A 1 72 ? 13.914 -1.350 -4.915 1.00 92.44 72 LEU A O 1
ATOM 519 N N . ILE A 1 73 ? 12.519 0.405 -4.762 1.00 90.94 73 ILE A N 1
ATOM 520 C CA . ILE A 1 73 ? 12.489 0.683 -6.206 1.00 90.94 73 ILE A CA 1
ATOM 521 C C . ILE A 1 73 ? 13.891 1.075 -6.685 1.00 90.94 73 ILE A C 1
ATOM 523 O O . ILE A 1 73 ? 14.373 0.489 -7.650 1.00 90.94 73 ILE A O 1
ATOM 527 N N . GLY A 1 74 ? 14.554 2.008 -5.992 1.00 89.75 74 GLY A N 1
ATOM 528 C CA . GLY A 1 74 ? 15.925 2.421 -6.307 1.00 89.75 74 GLY A CA 1
ATOM 529 C C . GLY A 1 74 ? 16.909 1.256 -6.239 1.00 89.75 74 GLY A C 1
ATOM 530 O O . GLY A 1 74 ? 17.593 0.980 -7.214 1.00 89.75 74 GLY A O 1
ATOM 531 N N . ALA A 1 75 ? 16.885 0.483 -5.151 1.00 91.75 75 ALA A N 1
ATOM 532 C CA . ALA A 1 75 ? 17.760 -0.675 -4.986 1.00 91.75 75 ALA A CA 1
ATOM 533 C C . ALA A 1 75 ? 17.569 -1.727 -6.092 1.00 91.75 75 ALA A C 1
ATOM 535 O O . ALA A 1 75 ? 18.538 -2.318 -6.560 1.00 91.75 75 ALA A O 1
ATOM 536 N N . VAL A 1 76 ? 16.330 -1.974 -6.532 1.00 90.19 76 VAL A N 1
ATOM 537 C CA . VAL A 1 76 ? 16.083 -2.891 -7.652 1.00 90.19 76 VAL A CA 1
ATOM 538 C C . VAL A 1 76 ? 16.608 -2.315 -8.964 1.00 90.19 76 VAL A C 1
ATOM 540 O O . VAL A 1 76 ? 17.181 -3.070 -9.742 1.00 90.19 76 VAL A O 1
ATOM 543 N N . LEU A 1 77 ? 16.452 -1.014 -9.210 1.00 89.00 77 LEU A N 1
ATOM 544 C CA . LEU A 1 77 ? 17.017 -0.370 -10.398 1.00 89.00 77 LEU A CA 1
ATOM 545 C C . LEU A 1 77 ? 18.547 -0.461 -10.413 1.00 89.00 77 LEU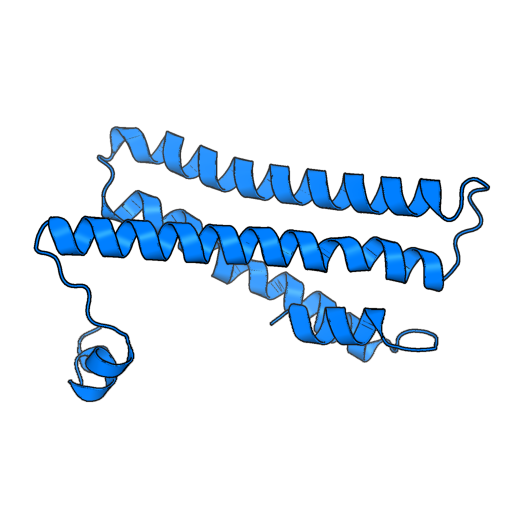 A C 1
ATOM 547 O O . LEU A 1 77 ? 19.094 -0.910 -11.417 1.00 89.00 77 LEU A O 1
ATOM 551 N N . ASP A 1 78 ? 19.209 -0.157 -9.296 1.00 88.81 78 ASP A N 1
ATOM 552 C CA . ASP A 1 78 ? 20.669 -0.246 -9.163 1.00 88.81 78 ASP A CA 1
ATOM 553 C C . ASP A 1 78 ? 21.181 -1.679 -9.396 1.00 88.81 78 ASP A C 1
ATOM 555 O O . ASP A 1 78 ? 22.228 -1.882 -10.007 1.00 88.81 78 ASP A O 1
ATOM 559 N N . LEU A 1 79 ? 20.431 -2.699 -8.955 1.00 88.56 79 LEU A N 1
ATOM 560 C CA . LEU A 1 79 ? 20.783 -4.103 -9.203 1.00 88.56 79 LEU A CA 1
ATOM 561 C C . LEU A 1 79 ? 20.596 -4.531 -10.663 1.00 88.56 79 LEU A C 1
ATOM 563 O O . LEU A 1 79 ? 21.277 -5.452 -11.117 1.00 88.56 79 LEU A O 1
ATOM 567 N N . ARG A 1 80 ? 19.619 -3.958 -11.372 1.00 86.19 80 ARG A N 1
ATOM 568 C CA . ARG A 1 80 ? 19.272 -4.379 -12.738 1.00 86.19 80 ARG A CA 1
ATOM 569 C C . ARG A 1 80 ? 20.038 -3.624 -13.813 1.00 86.19 80 ARG A C 1
ATOM 571 O O . ARG A 1 80 ? 20.360 -4.224 -14.832 1.00 86.19 80 ARG A O 1
ATOM 578 N N . ALA A 1 81 ? 20.327 -2.354 -13.569 1.00 85.19 81 ALA A N 1
ATOM 579 C CA . ALA A 1 81 ? 21.077 -1.485 -14.460 1.00 85.19 81 ALA A CA 1
ATOM 580 C C . ALA A 1 81 ? 22.213 -0.797 -13.679 1.00 85.19 81 ALA A C 1
ATOM 582 O O . ALA A 1 81 ? 22.169 0.417 -13.479 1.00 85.19 81 ALA A O 1
ATOM 583 N N . PRO A 1 82 ? 23.236 -1.553 -13.232 1.00 81.06 82 PRO A N 1
ATOM 584 C CA . PRO A 1 82 ? 24.366 -0.991 -12.486 1.00 81.06 82 PRO A CA 1
ATOM 585 C C . PRO A 1 82 ? 25.160 0.042 -13.299 1.00 81.06 82 PRO A C 1
ATOM 587 O O . PRO A 1 82 ? 25.770 0.940 -12.726 1.00 81.06 82 PRO A O 1
ATOM 590 N N . ASP A 1 83 ? 25.098 -0.048 -14.630 1.00 83.75 83 ASP A N 1
ATOM 591 C CA . ASP A 1 83 ? 25.729 0.892 -15.561 1.00 83.75 83 ASP A CA 1
ATOM 592 C C . ASP A 1 83 ? 24.886 2.168 -15.794 1.00 83.75 83 ASP A C 1
ATOM 594 O O . ASP A 1 83 ? 25.312 3.078 -16.504 1.00 83.75 83 ASP A O 1
ATOM 598 N N . GLY A 1 84 ? 23.681 2.249 -15.211 1.00 79.00 84 GLY A N 1
ATOM 599 C CA . GLY A 1 84 ? 22.755 3.381 -15.340 1.00 79.00 84 GLY A CA 1
ATOM 600 C C . GLY A 1 84 ? 21.936 3.414 -16.637 1.00 79.00 84 GLY A C 1
ATOM 601 O O . GLY A 1 84 ? 21.142 4.337 -16.830 1.00 79.00 84 GLY A O 1
ATOM 602 N N . ASP A 1 85 ? 22.093 2.419 -17.514 1.00 84.31 85 ASP A N 1
ATOM 603 C CA . ASP A 1 85 ? 21.356 2.320 -18.778 1.00 84.31 85 ASP A CA 1
ATOM 604 C C . ASP A 1 85 ? 19.991 1.637 -18.566 1.00 84.31 85 ASP A C 1
ATOM 606 O O . ASP A 1 85 ? 19.809 0.433 -18.758 1.00 84.31 85 ASP A O 1
ATOM 610 N N . TYR A 1 86 ? 19.029 2.407 -18.053 1.00 80.38 86 TYR A N 1
ATOM 611 C CA . TYR A 1 86 ? 17.725 1.885 -17.645 1.00 80.38 86 TYR A CA 1
ATOM 612 C C . TYR A 1 86 ? 16.828 1.533 -18.835 1.00 80.38 86 TYR A C 1
ATOM 614 O O . TYR A 1 86 ? 16.451 2.398 -19.630 1.00 80.38 86 TYR A O 1
ATOM 622 N N . THR A 1 87 ? 16.346 0.290 -18.887 1.00 83.19 87 THR A N 1
ATOM 623 C CA . THR A 1 87 ? 15.317 -0.106 -19.857 1.00 83.19 87 THR A CA 1
ATOM 624 C C . THR A 1 87 ? 13.903 0.001 -19.276 1.00 83.19 87 THR A C 1
ATOM 626 O O . THR A 1 87 ? 13.677 -0.034 -18.064 1.00 83.19 87 THR A O 1
ATOM 629 N N . LEU A 1 88 ? 12.893 0.059 -20.154 1.00 79.19 88 LEU A N 1
ATOM 630 C CA . LEU A 1 88 ? 11.474 -0.024 -19.766 1.00 79.19 88 LEU A CA 1
ATOM 631 C C . LEU A 1 88 ? 11.164 -1.282 -18.936 1.00 79.19 88 LEU A C 1
ATOM 633 O O . LEU A 1 88 ? 10.284 -1.261 -18.072 1.00 79.19 88 LEU A O 1
ATOM 637 N N . THR A 1 89 ? 11.876 -2.378 -19.196 1.00 79.19 89 THR A N 1
ATOM 638 C CA . THR A 1 89 ? 11.720 -3.638 -18.467 1.00 79.19 89 THR A CA 1
ATOM 639 C C . THR A 1 89 ? 12.244 -3.515 -17.037 1.00 79.19 89 THR A C 1
ATOM 641 O O . THR A 1 89 ? 11.601 -4.016 -16.115 1.00 79.19 89 THR A O 1
ATOM 644 N N . ASP A 1 90 ? 13.341 -2.788 -16.820 1.00 82.12 90 ASP A N 1
ATOM 645 C CA . ASP A 1 90 ? 13.906 -2.586 -15.481 1.00 82.12 90 ASP A CA 1
ATOM 646 C C . 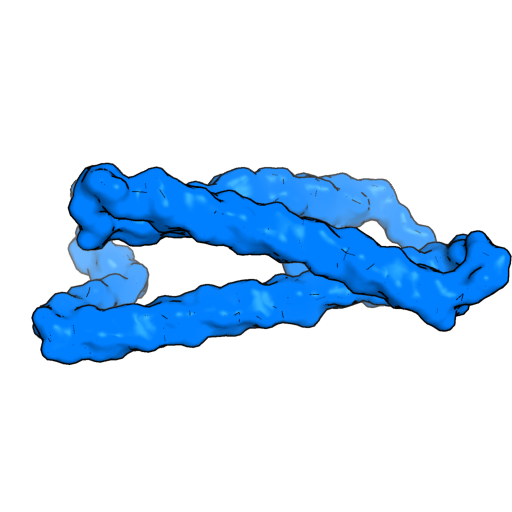ASP A 1 90 ? 12.987 -1.732 -14.612 1.00 82.12 90 ASP A C 1
ATOM 648 O O . ASP A 1 90 ? 12.691 -2.104 -13.475 1.00 82.12 90 ASP A O 1
ATOM 652 N N . PHE A 1 91 ? 12.411 -0.668 -15.183 1.00 81.56 91 PHE A N 1
ATOM 653 C CA . PHE A 1 91 ? 11.377 0.113 -14.505 1.00 81.56 91 PHE A CA 1
ATOM 654 C C . PHE A 1 91 ? 10.154 -0.737 -14.149 1.00 81.56 91 PHE A C 1
ATOM 656 O O . PHE A 1 91 ? 9.647 -0.638 -13.035 1.00 81.56 91 PHE A O 1
ATOM 663 N N . ARG A 1 92 ? 9.686 -1.626 -15.032 1.00 82.19 92 ARG A N 1
ATOM 664 C CA . ARG A 1 92 ? 8.5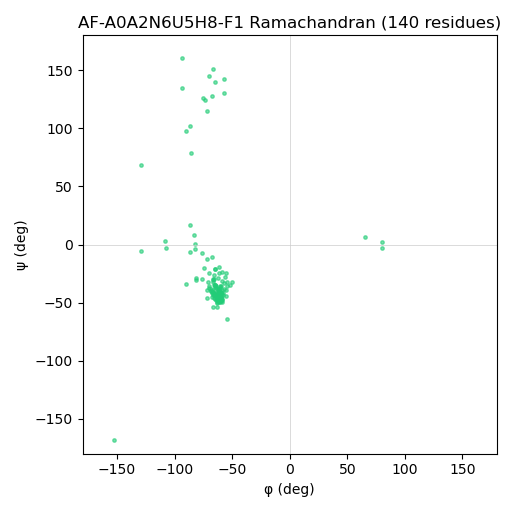67 -2.528 -14.702 1.00 82.19 92 ARG A CA 1
ATOM 665 C C . ARG A 1 92 ? 8.862 -3.418 -13.506 1.00 82.19 92 ARG A C 1
ATOM 667 O O . ARG A 1 92 ? 8.013 -3.552 -12.625 1.00 82.19 92 ARG A O 1
ATOM 674 N N . VAL A 1 93 ? 10.044 -4.028 -13.485 1.00 81.56 93 VAL A N 1
ATOM 675 C CA . VAL A 1 93 ? 10.452 -4.923 -12.397 1.00 81.56 93 VAL A CA 1
ATOM 676 C C . VAL A 1 93 ? 10.610 -4.140 -11.095 1.00 81.56 93 VAL A C 1
ATOM 678 O O . VAL A 1 93 ? 10.126 -4.588 -10.057 1.00 81.56 93 VAL A O 1
ATOM 681 N N . ALA A 1 94 ? 11.191 -2.942 -11.145 1.00 85.50 94 ALA A N 1
ATOM 682 C CA . ALA A 1 94 ? 11.304 -2.074 -9.980 1.00 85.50 94 ALA A CA 1
ATOM 683 C C . ALA A 1 94 ? 9.926 -1.664 -9.435 1.00 85.50 94 ALA A C 1
ATOM 685 O O . ALA A 1 94 ? 9.664 -1.783 -8.241 1.00 85.50 94 ALA A O 1
ATOM 686 N N . PHE A 1 95 ? 8.983 -1.286 -10.304 1.00 83.88 95 PHE A N 1
ATOM 687 C CA . PHE A 1 95 ? 7.612 -0.973 -9.891 1.00 83.88 95 PHE A CA 1
ATOM 688 C C . PHE A 1 95 ? 6.854 -2.193 -9.339 1.00 83.88 95 PHE A C 1
ATOM 690 O O . PHE A 1 95 ? 5.970 -2.022 -8.493 1.00 83.88 95 PHE A O 1
ATOM 697 N N . ALA A 1 96 ? 7.211 -3.417 -9.748 1.00 85.94 96 ALA A N 1
ATOM 698 C CA . ALA A 1 96 ? 6.595 -4.648 -9.253 1.00 85.94 96 ALA A CA 1
ATOM 699 C C . ALA A 1 96 ? 6.850 -4.894 -7.756 1.00 85.94 96 ALA A C 1
ATOM 701 O O . ALA A 1 96 ? 6.042 -5.569 -7.120 1.00 85.94 96 ALA A O 1
ATOM 702 N N . VAL A 1 97 ? 7.889 -4.293 -7.162 1.00 87.50 97 VAL A N 1
ATOM 703 C CA . VAL A 1 97 ? 8.182 -4.322 -5.712 1.00 87.50 97 VAL A CA 1
ATOM 704 C C . VAL A 1 97 ? 7.010 -3.821 -4.861 1.00 87.50 97 VAL A C 1
ATOM 706 O O . VAL A 1 97 ? 6.828 -4.218 -3.709 1.00 87.50 97 VAL A O 1
ATOM 709 N N . GLN A 1 98 ? 6.146 -2.989 -5.434 1.00 85.31 98 GLN A N 1
ATOM 710 C CA . GLN A 1 98 ? 4.974 -2.481 -4.733 1.00 85.31 98 GLN A CA 1
ATOM 711 C C . GLN A 1 98 ? 3.910 -3.564 -4.502 1.00 85.31 98 GLN A C 1
ATOM 713 O O . GLN A 1 98 ? 3.140 -3.462 -3.548 1.00 85.31 98 GLN A O 1
ATOM 718 N N . LEU A 1 99 ? 3.882 -4.629 -5.315 1.00 86.62 99 LEU A N 1
ATOM 719 C CA . LEU A 1 99 ? 2.968 -5.762 -5.134 1.00 86.62 99 LEU A CA 1
ATOM 720 C C . LEU A 1 99 ? 3.211 -6.510 -3.811 1.00 86.62 99 LEU A C 1
ATOM 722 O O . LEU A 1 99 ? 2.252 -6.638 -3.044 1.00 86.62 99 LEU A O 1
ATOM 726 N N . PRO A 1 100 ? 4.434 -6.981 -3.481 1.00 87.12 100 PRO A N 1
ATOM 727 C CA . PRO A 1 100 ? 4.688 -7.615 -2.193 1.00 87.12 100 PRO A CA 1
ATOM 728 C C . PRO A 1 100 ? 4.514 -6.643 -1.022 1.00 87.12 100 PRO A C 1
ATOM 730 O O . PRO A 1 100 ? 3.951 -7.043 -0.006 1.00 87.12 100 PRO A O 1
ATOM 733 N N . MET A 1 101 ? 4.887 -5.363 -1.155 1.00 89.06 101 MET A N 1
ATOM 734 C CA . MET A 1 101 ? 4.619 -4.368 -0.103 1.00 89.06 101 MET A CA 1
ATOM 735 C C . MET A 1 101 ? 3.123 -4.224 0.184 1.00 89.06 101 MET A C 1
ATOM 737 O O . MET A 1 101 ? 2.696 -4.238 1.341 1.00 89.06 101 MET A O 1
ATOM 741 N N . LEU A 1 102 ? 2.310 -4.138 -0.868 1.00 87.19 102 LEU A N 1
ATOM 742 C CA . LEU A 1 102 ? 0.862 -4.076 -0.740 1.00 87.19 102 LEU A CA 1
ATOM 743 C C . LEU A 1 102 ? 0.303 -5.365 -0.132 1.00 87.19 102 LEU A C 1
ATOM 745 O O . LEU A 1 102 ? -0.567 -5.301 0.736 1.00 87.19 102 LEU A O 1
ATOM 749 N N . ALA A 1 103 ? 0.815 -6.527 -0.542 1.00 87.00 103 ALA A N 1
ATOM 750 C CA . ALA A 1 103 ? 0.422 -7.813 0.022 1.00 87.00 103 ALA A CA 1
ATOM 751 C C . ALA A 1 103 ? 0.717 -7.882 1.528 1.00 87.00 103 ALA A C 1
ATOM 753 O O . ALA A 1 103 ? -0.154 -8.294 2.292 1.00 87.00 103 ALA A O 1
ATOM 754 N N . ILE A 1 104 ? 1.889 -7.412 1.968 1.00 89.56 104 ILE A N 1
ATOM 755 C CA . ILE A 1 104 ? 2.261 -7.323 3.387 1.00 89.56 104 ILE A CA 1
ATOM 756 C C . ILE A 1 104 ? 1.317 -6.375 4.134 1.00 89.56 104 ILE A C 1
ATOM 758 O O . ILE A 1 104 ? 0.790 -6.745 5.184 1.00 89.56 104 ILE A O 1
ATOM 762 N N . GLY A 1 105 ? 1.041 -5.188 3.584 1.00 86.25 105 GLY A N 1
ATOM 763 C CA . GLY A 1 105 ? 0.115 -4.226 4.189 1.00 86.25 105 GLY A CA 1
ATOM 764 C C . GLY A 1 105 ? -1.300 -4.792 4.353 1.00 86.25 105 GLY A C 1
ATOM 765 O O . GLY A 1 105 ? -1.889 -4.721 5.435 1.00 86.25 105 GLY A O 1
ATOM 766 N N . VAL A 1 106 ? -1.830 -5.436 3.308 1.00 87.19 106 VAL A N 1
ATOM 767 C CA . VAL A 1 106 ? -3.147 -6.090 3.335 1.00 87.19 106 VAL A CA 1
ATOM 768 C C . VAL A 1 106 ? -3.155 -7.275 4.301 1.00 87.19 106 VAL A C 1
ATOM 770 O O . VAL A 1 106 ? -4.095 -7.417 5.084 1.00 87.19 106 VAL A O 1
ATOM 773 N N . ALA A 1 107 ? -2.116 -8.111 4.302 1.00 88.31 107 ALA A N 1
ATOM 774 C CA . ALA A 1 107 ? -2.000 -9.236 5.223 1.00 88.31 107 ALA A CA 1
ATOM 775 C C . ALA A 1 107 ? -1.963 -8.760 6.681 1.00 88.31 107 ALA A C 1
ATOM 777 O O . ALA A 1 107 ? -2.747 -9.244 7.498 1.00 88.31 107 ALA A O 1
ATOM 778 N N . GLY A 1 108 ? -1.136 -7.759 6.997 1.00 86.56 108 GLY A N 1
ATOM 779 C CA . GLY A 1 108 ? -1.060 -7.145 8.323 1.00 86.56 108 GLY A CA 1
ATOM 780 C C . GLY A 1 108 ? -2.405 -6.577 8.777 1.00 86.56 108 GLY A C 1
ATOM 781 O O . GLY A 1 108 ? -2.850 -6.843 9.899 1.00 86.56 108 GLY A O 1
ATOM 782 N N . MET A 1 109 ? -3.119 -5.887 7.883 1.00 86.00 109 MET A N 1
ATOM 783 C CA . MET A 1 109 ? -4.475 -5.398 8.144 1.00 86.00 109 MET A CA 1
ATOM 784 C C . MET A 1 109 ? -5.450 -6.548 8.445 1.00 86.00 109 MET A C 1
ATOM 786 O O . MET A 1 109 ? -6.203 -6.491 9.420 1.00 86.00 109 MET A O 1
ATOM 790 N N . LEU A 1 110 ? -5.445 -7.611 7.636 1.00 87.56 110 LEU A N 1
ATOM 791 C CA . LEU A 1 110 ? -6.342 -8.757 7.804 1.00 87.56 110 LEU A CA 1
ATOM 792 C C . LEU A 1 110 ? -6.047 -9.547 9.084 1.00 87.56 110 LEU A C 1
ATOM 794 O O . LEU A 1 110 ? -6.987 -9.940 9.781 1.00 87.56 110 LEU A O 1
ATOM 798 N N . ILE A 1 111 ? -4.772 -9.753 9.415 1.00 88.88 111 ILE A N 1
ATOM 799 C CA . ILE A 1 111 ? -4.331 -10.422 10.645 1.00 88.88 111 ILE A CA 1
ATOM 800 C C . ILE A 1 111 ? -4.778 -9.611 11.862 1.00 88.88 111 ILE A C 1
ATOM 802 O O . ILE A 1 111 ? -5.449 -10.149 12.747 1.00 88.88 111 ILE A O 1
ATOM 806 N N . THR A 1 112 ? -4.502 -8.305 11.870 1.00 86.38 112 THR A N 1
ATOM 807 C CA . THR A 1 112 ? -4.879 -7.407 12.973 1.00 86.38 112 THR A CA 1
ATOM 808 C C . THR A 1 112 ? -6.395 -7.359 13.144 1.00 86.38 112 THR A C 1
ATOM 810 O O . THR A 1 112 ? -6.907 -7.470 14.258 1.00 86.38 112 THR A O 1
ATOM 813 N N . ARG A 1 113 ? -7.147 -7.312 12.037 1.00 84.19 113 ARG A N 1
ATOM 814 C CA . ARG A 1 113 ? -8.615 -7.370 12.047 1.00 84.19 113 ARG A CA 1
ATOM 815 C C . ARG A 1 113 ? -9.145 -8.678 12.637 1.00 84.19 113 ARG A C 1
ATOM 817 O O . ARG A 1 113 ? -10.116 -8.652 13.394 1.00 84.19 113 ARG A O 1
ATOM 824 N N . ARG A 1 114 ? -8.547 -9.823 12.290 1.00 84.56 114 ARG A N 1
ATOM 825 C CA . ARG A 1 114 ? -8.927 -11.136 12.843 1.00 84.56 114 ARG A CA 1
ATOM 826 C C . ARG A 1 114 ? -8.634 -11.210 14.339 1.00 84.56 114 ARG A C 1
ATOM 828 O O . ARG A 1 114 ? -9.517 -11.595 15.103 1.00 84.56 114 ARG A O 1
ATOM 835 N N . ALA A 1 115 ? -7.445 -10.779 14.758 1.00 85.00 115 ALA A N 1
ATOM 836 C CA . ALA A 1 115 ? -7.050 -10.744 16.163 1.00 85.00 115 ALA A CA 1
ATOM 837 C C . ALA A 1 115 ? -7.973 -9.840 16.994 1.00 85.00 115 ALA A C 1
ATOM 839 O O . ALA A 1 115 ? -8.435 -10.243 18.063 1.00 85.00 115 ALA A O 1
ATOM 840 N N . LEU A 1 116 ? -8.309 -8.656 16.476 1.00 83.25 116 LEU A N 1
ATOM 841 C CA . LEU A 1 116 ? -9.225 -7.722 17.121 1.00 83.25 116 LEU A CA 1
ATOM 842 C C . LEU A 1 116 ? -10.629 -8.318 17.279 1.00 83.25 116 LEU A C 1
ATOM 844 O O . LEU A 1 116 ? -11.191 -8.279 18.369 1.00 83.25 116 LEU A O 1
ATOM 848 N N . ARG A 1 117 ? -11.186 -8.929 16.226 1.00 81.56 117 ARG A N 1
ATOM 849 C CA . ARG A 1 117 ? -12.494 -9.605 16.310 1.00 81.56 117 ARG A CA 1
ATOM 850 C C . ARG A 1 117 ? -12.492 -10.748 17.318 1.00 81.56 117 ARG A C 1
ATOM 852 O O . ARG A 1 117 ? -13.459 -10.895 18.055 1.00 81.56 117 ARG A O 1
ATOM 859 N N . ALA A 1 118 ? -11.414 -11.527 17.380 1.00 82.69 118 ALA A N 1
ATOM 860 C CA . ALA A 1 118 ? -11.271 -12.600 18.359 1.00 82.69 118 ALA A CA 1
ATOM 861 C C . ALA A 1 118 ? -11.158 -12.071 19.802 1.00 82.69 118 ALA A C 1
ATOM 863 O O . ALA A 1 118 ? -11.608 -12.733 20.735 1.00 82.69 118 ALA A O 1
ATOM 864 N N . ARG A 1 119 ? -10.565 -10.887 20.005 1.00 82.50 119 ARG A N 1
ATOM 865 C CA . ARG A 1 119 ? -10.537 -10.202 21.310 1.00 82.50 119 ARG A CA 1
ATOM 866 C C . ARG A 1 119 ? -11.911 -9.640 21.684 1.00 82.50 119 ARG A C 1
ATOM 868 O O . ARG A 1 119 ? -12.369 -9.893 22.789 1.00 82.50 119 ARG A O 1
ATOM 875 N N . MET A 1 120 ? -12.599 -8.971 20.758 1.00 81.19 120 MET A N 1
ATOM 876 C CA . MET A 1 120 ? -13.959 -8.460 20.980 1.00 81.19 120 MET A CA 1
ATOM 877 C C . MET A 1 120 ? -14.961 -9.581 21.282 1.00 81.19 120 MET A C 1
ATOM 879 O O . MET A 1 120 ? -15.759 -9.455 22.205 1.00 81.19 120 MET A O 1
ATOM 883 N N . ALA A 1 121 ? -14.872 -10.710 20.571 1.00 80.69 121 ALA A N 1
ATOM 884 C CA . ALA A 1 121 ? -15.715 -11.875 20.828 1.00 80.69 121 ALA A CA 1
ATOM 885 C C . ALA A 1 121 ? -15.503 -12.447 22.240 1.00 80.69 121 ALA A C 1
ATOM 887 O O . ALA A 1 121 ? -16.473 -12.823 22.892 1.00 80.69 121 ALA A O 1
ATOM 888 N N . ARG A 1 122 ? -14.255 -12.459 22.734 1.00 81.44 122 ARG A N 1
ATOM 889 C CA . ARG A 1 122 ? -13.935 -12.836 24.122 1.00 81.44 122 ARG A CA 1
ATOM 890 C C . ARG A 1 122 ? -14.474 -11.839 25.149 1.00 81.44 122 ARG A C 1
ATOM 892 O O . ARG A 1 122 ? -14.830 -12.249 26.243 1.00 81.44 122 ARG A O 1
ATOM 899 N N . ALA A 1 123 ? -14.577 -10.563 24.787 1.00 79.94 123 ALA A N 1
ATOM 900 C CA . ALA A 1 123 ? -15.178 -9.514 25.610 1.00 79.94 123 ALA A CA 1
ATOM 901 C C . ALA A 1 123 ? -16.720 -9.443 25.500 1.00 79.94 123 ALA A C 1
ATOM 903 O O . ALA A 1 123 ? -17.326 -8.499 25.993 1.00 79.94 123 ALA A O 1
ATOM 904 N N . GLY A 1 124 ? -17.368 -10.403 24.825 1.00 78.00 124 GLY A N 1
ATOM 905 C CA . GLY A 1 124 ? -18.827 -10.450 24.660 1.00 78.00 124 GLY A CA 1
ATOM 906 C C . GLY A 1 124 ? -19.393 -9.534 23.564 1.00 78.00 124 GLY A C 1
ATOM 907 O O . GLY A 1 124 ? -20.584 -9.603 23.262 1.00 78.00 124 GLY A O 1
ATOM 908 N N . VAL A 1 125 ? -18.559 -8.728 22.899 1.00 73.06 125 VAL A N 1
ATOM 909 C CA . VAL A 1 125 ? -18.975 -7.823 21.818 1.00 73.06 125 VAL A CA 1
ATOM 910 C C . VAL A 1 125 ? -18.883 -8.553 20.474 1.00 73.06 125 VAL A C 1
ATOM 912 O O . VAL A 1 125 ? -17.819 -8.655 19.858 1.00 73.06 125 VAL A O 1
ATOM 915 N N . ARG A 1 126 ? -20.012 -9.078 19.981 1.00 68.88 126 ARG A N 1
ATOM 916 C CA . ARG A 1 126 ? -20.097 -9.645 18.624 1.00 68.88 126 ARG A CA 1
ATOM 917 C C . ARG A 1 126 ? -20.425 -8.557 17.605 1.00 68.88 126 ARG A C 1
ATOM 919 O O . ARG A 1 126 ? -21.580 -8.179 17.447 1.00 68.88 126 ARG A O 1
ATOM 926 N N . VAL A 1 127 ? -19.411 -8.098 16.869 1.00 67.94 127 VAL A N 1
ATOM 927 C CA . VAL A 1 127 ? -19.606 -7.206 15.713 1.00 67.94 127 VAL A CA 1
ATOM 928 C C . VAL A 1 127 ? -20.215 -8.013 14.556 1.00 67.94 127 VAL A C 1
ATOM 930 O O . VAL A 1 127 ? -19.544 -8.920 14.046 1.00 67.94 127 VAL A O 1
ATOM 933 N N . PRO A 1 128 ? -21.459 -7.725 14.126 1.00 69.94 128 PRO A N 1
ATOM 934 C CA . PRO A 1 128 ? -22.109 -8.481 13.066 1.00 69.94 128 PRO A CA 1
ATOM 935 C C . PRO A 1 128 ? -21.366 -8.295 11.733 1.00 69.94 128 PRO A C 1
ATOM 937 O O . PRO A 1 128 ? -20.910 -7.193 11.411 1.00 69.94 128 PRO A O 1
ATOM 940 N N . PRO A 1 129 ? -21.207 -9.356 10.927 1.00 74.25 129 PRO A N 1
ATOM 941 C CA . PRO A 1 129 ? -20.648 -9.229 9.591 1.00 74.25 129 PRO A CA 1
ATOM 942 C C . PRO A 1 129 ? -21.590 -8.423 8.680 1.00 74.25 129 PRO A C 1
ATOM 944 O O . PRO A 1 129 ? -22.807 -8.456 8.833 1.00 74.25 129 PRO A O 1
ATOM 947 N N . TRP A 1 130 ? -21.028 -7.728 7.684 1.00 69.81 130 TRP A N 1
ATOM 948 C CA . TRP A 1 130 ? -21.768 -6.852 6.757 1.00 69.81 130 TRP A CA 1
ATOM 949 C C . TRP A 1 130 ? -22.981 -7.517 6.093 1.00 69.81 130 TRP A C 1
ATOM 951 O O . TRP A 1 130 ? -24.017 -6.887 5.915 1.00 69.81 130 TRP A O 1
ATOM 961 N N . ARG A 1 131 ? -22.877 -8.817 5.806 1.00 73.44 131 ARG A N 1
ATOM 962 C CA . ARG A 1 131 ? -23.979 -9.658 5.316 1.00 73.44 131 ARG A CA 1
ATOM 963 C C . ARG A 1 131 ? -25.213 -9.633 6.227 1.00 73.44 131 ARG A C 1
ATOM 965 O O . ARG A 1 131 ? -26.330 -9.556 5.724 1.00 73.44 131 ARG A O 1
ATOM 972 N N . ASP A 1 132 ? -25.020 -9.632 7.541 1.00 75.62 132 ASP A N 1
ATOM 973 C CA . ASP A 1 132 ? -26.112 -9.627 8.517 1.00 75.62 132 ASP A CA 1
ATOM 974 C C . ASP A 1 132 ? -26.665 -8.211 8.720 1.00 75.62 132 ASP A C 1
ATOM 976 O O . ASP A 1 132 ? -27.861 -8.029 8.944 1.00 75.62 132 ASP A O 1
ATOM 980 N N . VAL A 1 133 ? -25.825 -7.182 8.572 1.00 74.44 133 VAL A N 1
ATOM 981 C CA . VAL A 1 133 ? -26.247 -5.769 8.589 1.00 74.44 133 VAL A CA 1
ATOM 982 C C . VAL A 1 133 ? -27.130 -5.443 7.380 1.00 74.44 133 VAL A C 1
ATOM 984 O O . VAL A 1 133 ? -28.176 -4.813 7.537 1.00 74.44 133 VAL A O 1
ATOM 987 N N . TRP A 1 134 ? -26.755 -5.922 6.191 1.00 72.06 134 TRP A N 1
ATOM 988 C CA . TRP A 1 134 ? -27.564 -5.787 4.977 1.00 72.06 134 TRP A CA 1
ATOM 989 C C . TRP A 1 134 ? -28.875 -6.569 5.066 1.00 72.06 134 TRP A C 1
ATOM 991 O O . TRP A 1 134 ? -29.929 -6.002 4.790 1.00 72.06 134 TRP A O 1
ATOM 1001 N N . ARG A 1 135 ? -28.842 -7.827 5.532 1.00 77.38 135 ARG A N 1
ATOM 1002 C CA . ARG A 1 135 ? -30.058 -8.641 5.717 1.00 77.38 135 ARG A CA 1
ATOM 1003 C C . ARG A 1 135 ? -31.009 -8.086 6.775 1.00 77.38 135 ARG A C 1
ATOM 1005 O O . ARG A 1 135 ? -32.215 -8.195 6.612 1.00 77.38 135 ARG A O 1
ATOM 1012 N N . SER A 1 136 ? -30.487 -7.484 7.843 1.00 76.12 136 SER A N 1
ATOM 1013 C CA . SER A 1 136 ? -31.317 -6.921 8.918 1.00 76.12 136 SER A CA 1
ATOM 1014 C C . SER A 1 136 ? -31.862 -5.520 8.620 1.00 76.12 136 SER A C 1
ATOM 1016 O O . SER A 1 136 ? -32.519 -4.941 9.480 1.00 76.12 136 SER A O 1
ATOM 1018 N N . GLY A 1 137 ? -31.572 -4.938 7.448 1.00 69.88 137 GLY A N 1
ATOM 1019 C CA . GLY A 1 137 ? -32.027 -3.588 7.089 1.00 69.88 137 GLY A CA 1
ATOM 1020 C C . GLY A 1 137 ? -31.432 -2.470 7.956 1.00 69.88 137 GLY A C 1
ATOM 1021 O O . GLY A 1 137 ? -31.807 -1.309 7.809 1.00 69.88 137 GLY A O 1
ATOM 1022 N N . ARG A 1 138 ? -30.479 -2.794 8.843 1.00 64.50 138 ARG A N 1
ATOM 1023 C CA . ARG A 1 138 ? -29.885 -1.864 9.820 1.00 64.50 138 ARG A CA 1
ATOM 1024 C C . ARG A 1 138 ? -29.096 -0.727 9.175 1.00 64.50 138 ARG A C 1
ATOM 1026 O O . ARG A 1 138 ? -28.928 0.314 9.795 1.00 64.50 138 ARG A O 1
ATOM 1033 N N . TRP A 1 139 ? -28.672 -0.914 7.927 1.00 66.56 139 TRP A N 1
ATOM 1034 C CA . TRP A 1 139 ? -28.005 0.103 7.114 1.00 66.56 139 TRP A CA 1
ATOM 1035 C C . TRP A 1 139 ? -28.873 1.343 6.845 1.00 66.56 139 TRP A C 1
ATOM 1037 O O . TRP A 1 139 ? -28.324 2.390 6.550 1.00 66.56 139 TRP A O 1
ATOM 1047 N N . ARG A 1 140 ? -30.205 1.253 6.991 1.00 63.91 140 ARG A N 1
ATOM 1048 C CA . ARG A 1 140 ? -31.127 2.395 6.851 1.00 63.91 140 ARG A CA 1
ATOM 1049 C C . ARG A 1 140 ? -31.142 3.354 8.050 1.00 63.91 140 ARG A C 1
ATOM 1051 O O . ARG A 1 140 ? -31.847 4.353 8.002 1.00 63.91 140 ARG A O 1
ATOM 1058 N N . ARG A 1 141 ? -30.461 3.013 9.149 1.00 59.00 141 ARG A N 1
ATOM 1059 C CA . ARG A 1 141 ? -30.406 3.819 10.386 1.00 59.00 141 ARG A CA 1
ATOM 1060 C C . ARG A 1 141 ? -29.049 4.496 10.613 1.00 59.00 141 ARG A C 1
ATOM 1062 O O . ARG A 1 141 ? -28.853 5.079 11.675 1.00 59.00 141 ARG A O 1
ATOM 1069 N N . ILE A 1 142 ? -28.127 4.345 9.668 1.00 55.88 142 ILE A N 1
ATOM 1070 C CA . ILE A 1 142 ? -26.814 4.998 9.642 1.00 55.88 142 ILE A CA 1
ATOM 1071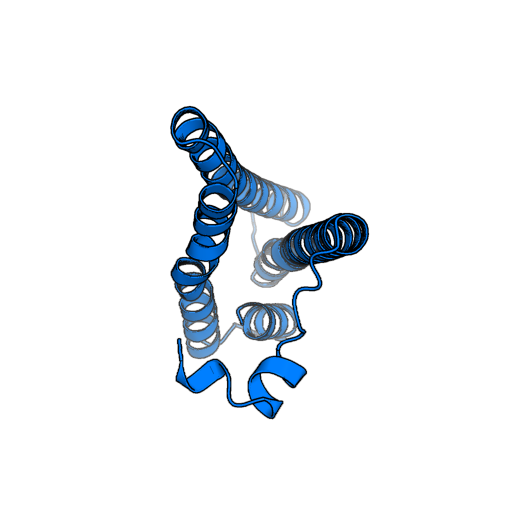 C C . ILE A 1 142 ? -26.925 6.152 8.653 1.00 55.88 142 ILE A C 1
ATOM 1073 O O . ILE A 1 142 ? -26.403 7.236 8.976 1.00 55.88 142 ILE A O 1
#

Secondary structure (DSSP, 8-state):
-THHHHHHHHH-SSSPPHHHHHHHHHHHHTHHHHHHHHHHHHHHHS-GGGHHHHHHHHHHHHHHHHHHHHHHHHHHHHHH-TTS---HHHHHHHHHTHHHHHHHHHHHHHHHHHHHHHHHHHTT-----HHHHHHTTGGGG-

Solvent-accessible surface area (backbone atoms only — not comparable to full-atom values): 8180 Å² total; per-re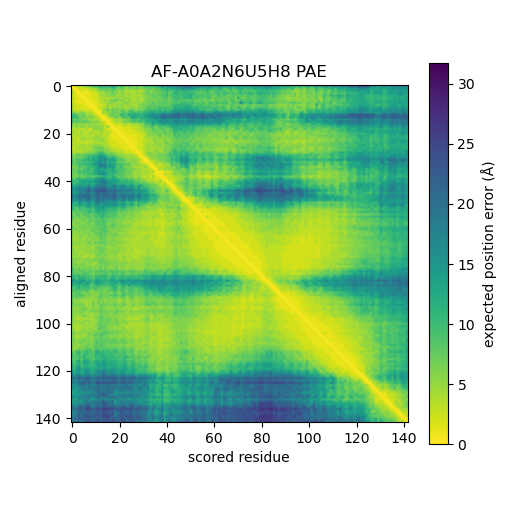sidue (Å²): 116,44,64,59,45,50,52,51,59,56,70,48,95,62,88,79,55,69,68,55,52,52,53,32,54,54,32,56,60,54,49,59,71,59,50,50,58,59,59,50,60,50,66,76,79,51,58,80,91,49,45,64,61,49,49,48,54,48,52,50,53,53,51,52,51,51,53,50,49,55,51,52,29,50,54,43,38,49,72,72,27,74,86,67,71,74,47,77,66,46,53,36,57,21,60,47,56,52,54,61,53,48,49,50,53,52,48,53,51,53,50,51,51,51,53,49,51,58,50,34,49,74,71,71,49,74,80,77,55,69,71,56,38,62,73,65,54,55,69,82,79,113

pLDDT: mean 80.21, std 8.05, range [55.88, 94.69]

Sequence (142 aa):
TIVVPLLALVLWPGPAPLWLLAVLVSGYSIGGPGSGVGFDFPRTDLARHRLGTATGVVIMGGFLGGLLAILLIGAVLDLRAPDGDYTLTDFRVAFAVQLPMLAIGVAGMLITRRALRARMARAGVRVPPWRDVWRSGRWRRI